Protein AF-A0AAV2K3E3-F1 (afdb_monomer_lite)

pLDDT: mean 72.37, std 8.11, range [37.16, 85.94]

InterPro domains:
  IPR001104 3-oxo-5-alpha-steroid 4-dehydrogenase, C-terminal [PF02544] (30-123)
  IPR039357 3-oxo-5-alpha-steroid 4-dehydrogenase/very-long-chain enoyl-CoA reductase [PTHR10556] (4-123)

Organism: Knipowitschia caucasica (NCBI:txid637954)

Foldseek 3Di:
DVLVVVVVLVVVLVCCVPPVLVVLDADDDDDDPVVVVVVVVVCVVVNCVLNCCSPPPDDDDPCNCVDPLNVVLVVLLVVLSVQLVVQSVQVSVVDDRPDPDDDQGDDDCCVVDVCSNVVSVCSNVVSSVVSVVVRVPD

Radius of gyration: 17.43 Å; chains: 1; bounding box: 48×34×44 Å

Structure (mmCIF, N/CA/C/O backbone):
data_AF-A0AAV2K3E3-F1
#
_entry.id   AF-A0AAV2K3E3-F1
#
loop_
_atom_site.group_PDB
_atom_site.id
_atom_site.type_symbol
_atom_site.label_atom_id
_atom_site.label_alt_id
_atom_site.label_comp_id
_atom_site.label_asym_id
_atom_site.label_entity_id
_atom_site.label_seq_id
_atom_site.pdbx_PDB_ins_code
_atom_site.Cartn_x
_atom_site.Cartn_y
_atom_site.Cartn_z
_atom_site.occupancy
_atom_site.B_iso_or_equiv
_atom_site.auth_seq_id
_atom_site.auth_comp_id
_atom_site.auth_asym_id
_atom_site.auth_atom_id
_atom_site.pdbx_PDB_model_num
ATOM 1 N N . MET A 1 1 ? 7.728 -4.178 -22.081 1.00 62.47 1 MET A N 1
ATOM 2 C CA . MET A 1 1 ? 6.640 -3.529 -21.291 1.00 62.47 1 MET A CA 1
ATOM 3 C C . MET A 1 1 ? 6.537 -3.974 -19.800 1.00 62.47 1 MET A C 1
ATOM 5 O O . MET A 1 1 ? 5.427 -4.234 -19.346 1.00 62.47 1 MET A O 1
ATOM 9 N N . PRO A 1 2 ? 7.604 -4.034 -18.969 1.00 68.12 2 PRO A N 1
ATOM 10 C CA . PRO A 1 2 ? 7.473 -4.423 -17.547 1.00 68.12 2 PRO A CA 1
ATOM 11 C C . PRO A 1 2 ? 6.945 -3.300 -16.636 1.00 68.12 2 PRO A C 1
ATOM 13 O O . PRO A 1 2 ? 6.165 -3.543 -15.718 1.00 68.12 2 PRO A O 1
ATOM 16 N N . ASN A 1 3 ? 7.327 -2.049 -16.917 1.00 69.06 3 ASN A N 1
ATOM 17 C CA . ASN A 1 3 ? 7.020 -0.891 -16.069 1.00 69.06 3 ASN A CA 1
ATOM 18 C C . ASN A 1 3 ? 5.513 -0.667 -15.904 1.00 69.06 3 ASN A C 1
ATOM 20 O O . ASN A 1 3 ? 5.050 -0.328 -14.820 1.00 69.06 3 ASN A O 1
ATOM 24 N N . GLN A 1 4 ? 4.740 -0.879 -16.973 1.00 74.06 4 GLN A N 1
ATOM 25 C CA . GLN A 1 4 ? 3.286 -0.703 -16.963 1.00 74.06 4 GLN A CA 1
ATOM 26 C C . GLN A 1 4 ? 2.592 -1.685 -16.014 1.00 74.06 4 GLN A C 1
ATOM 28 O O . GLN A 1 4 ? 1.634 -1.308 -15.344 1.00 74.06 4 GLN A O 1
ATOM 33 N N . LEU A 1 5 ? 3.094 -2.921 -15.919 1.00 77.38 5 LEU A N 1
ATOM 34 C CA . LEU A 1 5 ? 2.536 -3.940 -15.035 1.00 77.38 5 LEU A CA 1
ATOM 35 C C . LEU A 1 5 ? 2.789 -3.590 -13.563 1.00 77.38 5 LEU A C 1
ATOM 37 O O . LEU A 1 5 ? 1.865 -3.639 -12.756 1.00 77.38 5 LEU A O 1
ATOM 41 N N . ILE A 1 6 ? 4.001 -3.131 -13.239 1.00 74.62 6 ILE A N 1
ATOM 42 C CA . ILE A 1 6 ? 4.361 -2.682 -11.885 1.00 74.62 6 ILE A CA 1
ATOM 43 C C . ILE A 1 6 ? 3.536 -1.451 -11.481 1.00 74.62 6 ILE A C 1
ATOM 45 O O . ILE A 1 6 ? 2.999 -1.396 -10.374 1.00 74.62 6 ILE A O 1
ATOM 49 N N . ILE A 1 7 ? 3.375 -0.481 -12.389 1.00 74.94 7 ILE A N 1
ATOM 50 C CA . ILE A 1 7 ? 2.513 0.688 -12.160 1.00 74.94 7 ILE A CA 1
ATOM 51 C C . ILE A 1 7 ? 1.056 0.246 -11.955 1.00 74.94 7 ILE A C 1
ATOM 53 O O . ILE A 1 7 ? 0.384 0.761 -11.065 1.00 74.94 7 ILE A O 1
ATOM 57 N N . GLY A 1 8 ? 0.573 -0.734 -12.722 1.00 79.62 8 GLY A N 1
ATOM 58 C CA . GLY A 1 8 ? -0.764 -1.306 -12.556 1.00 79.62 8 GLY A CA 1
ATOM 59 C C . GLY A 1 8 ? -0.972 -1.950 -11.183 1.00 79.62 8 GLY A C 1
ATOM 60 O O . GLY A 1 8 ? -1.980 -1.679 -10.531 1.00 79.62 8 GLY A O 1
ATOM 61 N N . MET A 1 9 ? -0.005 -2.739 -10.705 1.00 76.62 9 MET A N 1
ATOM 62 C CA . MET A 1 9 ? -0.025 -3.329 -9.358 1.00 76.62 9 MET A CA 1
ATOM 63 C C . MET A 1 9 ? -0.041 -2.241 -8.276 1.00 76.62 9 MET A C 1
ATOM 65 O O . MET A 1 9 ? -0.886 -2.277 -7.380 1.00 76.62 9 MET A O 1
ATOM 69 N N . TYR A 1 10 ? 0.813 -1.219 -8.414 1.00 75.06 10 TYR A N 1
ATOM 70 C CA . TYR A 1 10 ? 0.861 -0.066 -7.511 1.00 75.06 10 TYR A CA 1
ATOM 71 C C . TYR A 1 10 ? -0.495 0.649 -7.442 1.00 75.06 10 TYR A C 1
ATOM 73 O O . TYR A 1 10 ? -1.055 0.847 -6.364 1.00 75.06 10 TYR A O 1
ATOM 81 N N . VAL A 1 11 ? -1.067 0.995 -8.596 1.00 78.69 11 VAL A N 1
ATOM 82 C CA . VAL A 1 11 ? -2.356 1.692 -8.676 1.00 78.69 11 VAL A CA 1
ATOM 83 C C . VAL A 1 11 ? -3.485 0.826 -8.114 1.00 78.69 11 VAL A C 1
ATOM 85 O O . VAL A 1 11 ? -4.305 1.334 -7.355 1.00 78.69 11 VAL A O 1
ATOM 88 N N . CYS A 1 12 ? -3.511 -0.476 -8.411 1.00 80.25 12 CYS A N 1
ATOM 89 C CA . CYS A 1 12 ? -4.514 -1.401 -7.880 1.00 80.25 12 CYS A CA 1
ATOM 90 C C . CYS A 1 12 ? -4.485 -1.462 -6.341 1.00 80.25 12 CYS A C 1
ATOM 92 O O . CYS A 1 12 ? -5.527 -1.301 -5.697 1.00 80.25 12 CYS A O 1
ATOM 94 N N . HIS A 1 13 ? -3.293 -1.594 -5.745 1.00 76.94 13 HIS A N 1
ATOM 95 C CA . HIS A 1 13 ? -3.123 -1.564 -4.289 1.00 76.94 13 HIS A CA 1
ATOM 96 C C . HIS A 1 13 ? -3.653 -0.253 -3.690 1.00 76.94 13 HIS A C 1
ATOM 98 O O . HIS A 1 13 ? -4.469 -0.262 -2.761 1.00 76.94 13 HIS A O 1
ATOM 104 N N . TYR A 1 14 ? -3.229 0.890 -4.241 1.00 73.69 14 TYR A N 1
ATOM 105 C CA . TYR A 1 14 ? -3.620 2.201 -3.723 1.00 73.69 14 TYR A CA 1
ATOM 106 C C . TYR A 1 14 ? -5.104 2.510 -3.941 1.00 73.69 14 TYR A C 1
ATOM 108 O O . TYR A 1 14 ? -5.706 3.144 -3.076 1.00 73.69 14 TYR A O 1
ATOM 116 N N . ILE A 1 15 ? -5.731 2.030 -5.020 1.00 75.88 15 ILE A N 1
ATOM 117 C CA . ILE A 1 15 ? -7.188 2.111 -5.214 1.00 75.88 15 ILE A CA 1
ATOM 118 C C . ILE A 1 15 ? -7.908 1.334 -4.111 1.00 75.88 15 ILE A C 1
ATOM 120 O O . ILE A 1 15 ? -8.824 1.868 -3.482 1.00 75.88 15 ILE A O 1
ATOM 124 N N . HIS A 1 16 ? -7.475 0.105 -3.820 1.00 72.69 16 HIS A N 1
ATOM 125 C CA . HIS A 1 16 ? -8.077 -0.684 -2.749 1.00 72.69 16 HIS A CA 1
ATOM 126 C C . HIS A 1 16 ? -7.948 0.022 -1.384 1.00 72.69 16 HIS A C 1
ATOM 128 O O . HIS A 1 16 ? -8.931 0.156 -0.654 1.00 72.69 16 HIS A O 1
ATOM 134 N N . ARG A 1 17 ? -6.776 0.573 -1.052 1.00 73.50 17 ARG A N 1
ATOM 135 C CA . ARG A 1 17 ? -6.570 1.303 0.214 1.00 73.50 17 ARG A CA 1
ATOM 136 C C . ARG A 1 17 ? -7.259 2.662 0.298 1.00 73.50 17 ARG A C 1
ATOM 138 O O . ARG A 1 17 ? -7.685 3.040 1.384 1.00 73.50 17 ARG A O 1
ATOM 145 N N . SER A 1 18 ? -7.342 3.402 -0.802 1.00 70.50 18 SER A N 1
ATOM 146 C CA . SER A 1 18 ? -7.799 4.802 -0.788 1.00 70.50 18 SER A CA 1
ATOM 147 C C . SER A 1 18 ? -9.286 4.939 -1.097 1.00 70.50 18 SER A C 1
ATOM 149 O O . SER A 1 18 ? -9.915 5.891 -0.649 1.00 70.50 18 SER A O 1
ATOM 151 N N . LEU A 1 19 ? -9.859 3.997 -1.852 1.00 71.50 19 LEU A N 1
ATOM 152 C CA . LEU A 1 19 ? -11.262 4.030 -2.271 1.00 71.50 19 LEU A CA 1
ATOM 153 C C . LEU A 1 19 ? -12.067 2.853 -1.735 1.00 71.50 19 LEU A C 1
ATOM 155 O O . LEU A 1 19 ? -13.229 3.025 -1.410 1.00 71.50 19 LEU A O 1
ATOM 159 N N . VAL A 1 20 ? -11.507 1.653 -1.609 1.00 71.62 20 VAL A N 1
ATOM 160 C CA . VAL A 1 20 ? -12.305 0.543 -1.067 1.00 71.62 20 VAL A CA 1
ATOM 161 C C . VAL A 1 20 ? -12.324 0.644 0.453 1.00 71.62 20 VAL A C 1
ATOM 163 O O . VAL A 1 20 ? -13.384 0.816 1.042 1.00 71.62 20 VAL A O 1
ATOM 166 N N . TYR A 1 21 ? -11.163 0.648 1.104 1.00 68.94 21 TYR A N 1
ATOM 167 C CA . TYR A 1 21 ? -11.067 0.618 2.565 1.00 68.94 21 TYR A CA 1
ATOM 168 C C . TYR A 1 21 ? -11.841 1.742 3.297 1.00 68.94 21 TYR A C 1
ATOM 170 O O . TYR A 1 21 ? -12.602 1.411 4.212 1.00 68.94 21 TYR A O 1
ATOM 178 N N . PRO A 1 22 ? -11.770 3.035 2.906 1.00 67.62 22 PRO A N 1
ATOM 179 C CA . PRO A 1 22 ? -12.442 4.108 3.646 1.00 67.62 22 PRO A CA 1
ATOM 180 C C . PRO A 1 22 ? -13.963 4.067 3.500 1.00 67.62 22 PRO A C 1
ATOM 182 O O . PRO A 1 22 ? -14.679 4.311 4.466 1.00 67.62 22 PRO A O 1
ATOM 185 N N . PHE A 1 23 ? -14.464 3.685 2.322 1.00 66.62 23 PHE A N 1
ATOM 186 C CA . PHE A 1 23 ? -15.898 3.503 2.073 1.00 66.62 23 PHE A CA 1
ATOM 187 C C . PHE A 1 23 ? -16.461 2.282 2.810 1.00 66.62 23 PHE A C 1
ATOM 189 O O . PHE A 1 23 ? -17.665 2.164 3.034 1.00 66.62 23 PHE A O 1
ATOM 196 N N . LEU A 1 24 ? -15.581 1.359 3.189 1.00 66.25 24 LEU A N 1
ATOM 197 C CA . LEU A 1 24 ? -15.915 0.104 3.834 1.00 66.25 24 LEU A CA 1
ATOM 198 C C . LEU A 1 24 ? -15.780 0.170 5.372 1.00 66.25 24 LEU A C 1
ATOM 200 O O . LEU A 1 24 ? -16.308 -0.717 6.059 1.00 66.25 24 LEU A O 1
ATOM 204 N N . ILE A 1 25 ? -15.132 1.201 5.930 1.00 66.69 25 ILE A N 1
ATOM 205 C CA . ILE A 1 25 ? -15.015 1.428 7.379 1.00 66.69 25 ILE A CA 1
ATOM 206 C C . ILE A 1 25 ? -16.401 1.638 8.005 1.00 66.69 25 ILE A C 1
ATOM 208 O O . ILE A 1 25 ? -17.170 2.516 7.621 1.00 66.69 25 ILE A O 1
ATOM 212 N N . ARG A 1 26 ? -16.710 0.831 9.027 1.00 57.78 26 ARG A N 1
ATOM 213 C CA . ARG A 1 26 ? -17.923 0.951 9.846 1.00 57.78 26 ARG A CA 1
ATOM 214 C C . ARG A 1 26 ? -17.546 1.459 11.234 1.00 57.78 26 ARG A C 1
ATOM 216 O O . ARG A 1 26 ? -17.039 0.706 12.063 1.00 57.78 26 ARG A O 1
ATOM 223 N N . GLY A 1 27 ? -17.813 2.742 11.468 1.00 56.44 27 GLY A N 1
ATOM 224 C CA . GLY A 1 27 ? -17.582 3.408 12.748 1.00 56.44 27 GLY A CA 1
ATOM 225 C C . GLY A 1 27 ? -16.120 3.795 12.994 1.00 56.44 27 GLY A C 1
ATOM 226 O O . GLY A 1 27 ? -15.194 2.998 12.838 1.00 56.44 27 GLY A O 1
ATOM 227 N N . GLY A 1 28 ? -15.924 5.031 13.443 1.00 56.72 28 GLY A N 1
ATOM 228 C CA . GLY A 1 28 ? -14.639 5.589 13.843 1.00 56.72 28 GLY A CA 1
ATOM 229 C C . GLY A 1 28 ? -14.864 6.797 14.745 1.00 56.72 28 GLY A C 1
ATOM 230 O O . GLY A 1 28 ? -15.857 7.508 14.597 1.00 56.72 28 GLY A O 1
ATOM 231 N N . LYS A 1 29 ? -13.964 7.014 15.707 1.00 60.66 29 LYS A N 1
ATOM 232 C CA . LYS A 1 29 ? -13.918 8.288 16.434 1.00 60.66 29 LYS A CA 1
ATOM 233 C C . LYS A 1 29 ? -13.553 9.392 15.429 1.00 60.66 29 LYS A C 1
ATOM 235 O O . LYS A 1 29 ? -12.803 9.093 14.498 1.00 60.66 29 LYS A O 1
ATOM 240 N N . PRO A 1 30 ? -14.053 10.629 15.591 1.00 64.50 30 PRO A N 1
ATOM 241 C CA . PRO A 1 30 ? -13.690 11.729 14.704 1.00 64.50 30 PRO A CA 1
ATOM 242 C C . PRO A 1 30 ? -12.165 11.859 14.648 1.00 64.50 30 PRO A C 1
ATOM 244 O O . PRO A 1 30 ? -11.504 12.030 15.673 1.00 64.50 30 PRO A O 1
ATOM 247 N N . THR A 1 31 ? -11.603 11.707 13.452 1.00 69.12 31 THR A N 1
ATOM 248 C CA . THR A 1 31 ? -10.165 11.836 13.223 1.00 69.12 31 THR A CA 1
ATOM 249 C C . THR A 1 31 ? -9.791 13.318 13.160 1.00 69.12 31 THR A C 1
ATOM 251 O O . THR A 1 31 ? -10.474 14.071 12.461 1.00 69.12 31 THR A O 1
ATOM 254 N N . PRO A 1 32 ? -8.714 13.760 13.832 1.00 82.94 32 PRO A N 1
ATOM 255 C CA . PRO A 1 32 ? -8.242 15.139 13.741 1.00 82.94 32 PRO A CA 1
ATOM 256 C C . PRO A 1 32 ? -7.943 15.547 12.292 1.00 82.94 32 PRO A C 1
ATOM 258 O O . PRO A 1 32 ? -7.236 14.836 11.575 1.00 82.94 32 PRO A O 1
ATOM 261 N N . PHE A 1 33 ? -8.433 16.717 11.873 1.00 80.62 33 PHE A N 1
ATOM 262 C CA . PHE A 1 33 ? -8.259 17.226 10.504 1.00 80.62 33 PHE A CA 1
ATOM 263 C C . PHE A 1 33 ? -6.782 17.357 10.096 1.00 80.62 33 PHE A C 1
ATOM 265 O O . PHE A 1 33 ? -6.418 17.052 8.964 1.00 80.62 33 PHE A O 1
ATOM 272 N N . VAL A 1 34 ? -5.912 17.742 11.035 1.00 84.44 34 VAL A N 1
ATOM 273 C CA . VAL A 1 34 ? -4.469 17.903 10.791 1.00 84.44 34 VAL A CA 1
ATOM 274 C C . VAL A 1 34 ? -3.815 16.582 10.379 1.00 84.44 34 VAL A C 1
ATOM 276 O O . VAL A 1 34 ? -3.044 16.551 9.424 1.00 84.44 34 VAL A O 1
ATOM 279 N N . SER A 1 35 ? -4.156 15.477 11.052 1.00 82.31 35 SER A N 1
ATOM 280 C CA . SER A 1 35 ? -3.631 14.150 10.711 1.00 82.31 35 SER A CA 1
ATOM 281 C C . SER A 1 35 ? -4.078 13.708 9.318 1.00 82.31 35 SER A C 1
ATOM 283 O O . SER A 1 35 ? -3.282 13.137 8.577 1.00 82.31 35 SER A O 1
ATOM 285 N N . PHE A 1 36 ? -5.322 14.015 8.939 1.00 80.62 36 PHE A N 1
ATOM 286 C CA . PHE A 1 36 ? -5.830 13.746 7.595 1.00 80.62 36 PHE A CA 1
ATOM 287 C C . PHE A 1 36 ? -5.094 14.568 6.528 1.00 80.62 36 PHE A C 1
ATOM 289 O O . PHE A 1 36 ? -4.629 14.005 5.539 1.00 80.62 36 PHE A O 1
ATOM 296 N N . ALA A 1 37 ? -4.933 15.878 6.740 1.00 82.56 37 ALA A N 1
ATOM 297 C CA . ALA A 1 37 ? -4.250 16.757 5.792 1.00 82.56 37 ALA A CA 1
ATOM 298 C C . ALA A 1 37 ? -2.780 16.351 5.586 1.00 82.56 37 ALA A C 1
ATOM 300 O O . ALA A 1 37 ? -2.306 16.295 4.452 1.00 82.56 37 ALA A O 1
ATOM 301 N N . LEU A 1 38 ? -2.073 16.004 6.667 1.00 84.00 38 LEU A N 1
ATOM 302 C CA . LEU A 1 38 ? -0.688 15.545 6.586 1.00 84.00 38 LEU A CA 1
ATOM 303 C C . LEU A 1 38 ? -0.573 14.211 5.835 1.00 84.00 38 LEU A C 1
ATOM 305 O O . LEU A 1 38 ? 0.289 14.074 4.968 1.00 84.00 38 LEU A O 1
ATOM 309 N N . ALA A 1 39 ? -1.465 13.256 6.121 1.00 80.50 39 ALA A N 1
ATOM 310 C CA . ALA A 1 39 ? -1.516 11.984 5.402 1.00 80.50 39 ALA A CA 1
ATOM 311 C C . ALA A 1 39 ? -1.796 12.194 3.906 1.00 80.50 39 ALA A C 1
ATOM 313 O O . ALA A 1 39 ? -1.140 11.582 3.068 1.00 80.50 39 ALA A O 1
ATOM 314 N N . PHE A 1 40 ? -2.705 13.108 3.562 1.00 80.88 40 PHE A N 1
ATOM 315 C CA . PHE A 1 40 ? -3.031 13.433 2.175 1.00 80.88 40 PHE A CA 1
ATOM 316 C C . PHE A 1 40 ? -1.824 13.993 1.409 1.00 80.88 40 PHE A C 1
ATOM 318 O O . PHE A 1 40 ? -1.491 13.497 0.332 1.00 80.88 40 PHE A O 1
ATOM 325 N N . VAL A 1 41 ? -1.117 14.972 1.986 1.00 85.94 41 VAL A N 1
ATOM 326 C CA . VAL A 1 41 ? 0.098 15.546 1.381 1.00 85.94 41 VAL A CA 1
ATOM 327 C C . VAL A 1 41 ? 1.195 14.489 1.243 1.00 85.94 41 VAL A C 1
ATOM 329 O O . VAL A 1 41 ? 1.811 14.378 0.182 1.00 85.94 41 VAL A O 1
ATOM 332 N N . PHE A 1 42 ? 1.408 13.672 2.279 1.00 83.00 42 PHE A N 1
ATOM 333 C CA . PHE A 1 42 ? 2.385 12.586 2.248 1.00 83.00 42 PHE A CA 1
ATOM 334 C C . PHE A 1 42 ? 2.074 11.569 1.143 1.00 83.00 42 PHE A C 1
ATOM 336 O O . PHE A 1 42 ? 2.975 11.195 0.392 1.00 83.00 42 PHE A O 1
ATOM 343 N N . CYS A 1 43 ? 0.813 11.150 0.999 1.00 82.88 43 CYS A N 1
ATOM 344 C CA . CYS A 1 43 ? 0.394 10.206 -0.035 1.00 82.88 43 CYS A CA 1
ATOM 345 C C . CYS A 1 43 ? 0.565 10.772 -1.449 1.00 82.88 43 CYS A C 1
ATOM 347 O O . CYS A 1 43 ? 1.056 10.054 -2.318 1.00 82.88 43 CYS A O 1
ATOM 349 N N . ILE A 1 44 ? 0.223 12.046 -1.679 1.00 82.38 44 ILE A N 1
ATOM 350 C CA . ILE A 1 44 ? 0.445 12.701 -2.980 1.00 82.38 44 ILE A CA 1
ATOM 351 C C . ILE A 1 44 ? 1.932 12.726 -3.313 1.00 82.38 44 ILE A C 1
ATOM 353 O O . ILE A 1 44 ? 2.323 12.335 -4.410 1.00 82.38 44 ILE A O 1
ATOM 357 N N . TYR A 1 45 ? 2.761 13.164 -2.367 1.00 83.44 45 TYR A N 1
ATOM 358 C CA . TYR A 1 45 ? 4.194 13.293 -2.591 1.00 83.44 45 TYR A CA 1
ATOM 359 C C . TYR A 1 45 ? 4.858 11.931 -2.847 1.00 83.44 45 TYR A C 1
ATOM 361 O O . TYR A 1 45 ? 5.583 11.778 -3.829 1.00 83.44 45 TYR A O 1
ATOM 369 N N . ASN A 1 46 ? 4.545 10.914 -2.035 1.00 80.38 46 ASN A N 1
ATOM 370 C CA . ASN A 1 46 ? 5.075 9.558 -2.218 1.00 80.38 46 ASN A CA 1
ATOM 371 C C . ASN A 1 46 ? 4.593 8.924 -3.526 1.00 80.38 46 ASN A C 1
ATOM 373 O O . ASN A 1 46 ? 5.403 8.371 -4.268 1.00 80.38 46 ASN A O 1
ATOM 377 N N . GLY A 1 47 ? 3.297 9.031 -3.834 1.00 78.44 47 GLY A N 1
ATOM 378 C CA . GLY A 1 47 ? 2.739 8.514 -5.082 1.00 78.44 47 GLY A CA 1
ATOM 379 C C . GLY A 1 47 ? 3.367 9.183 -6.303 1.00 78.44 47 GLY A C 1
ATOM 38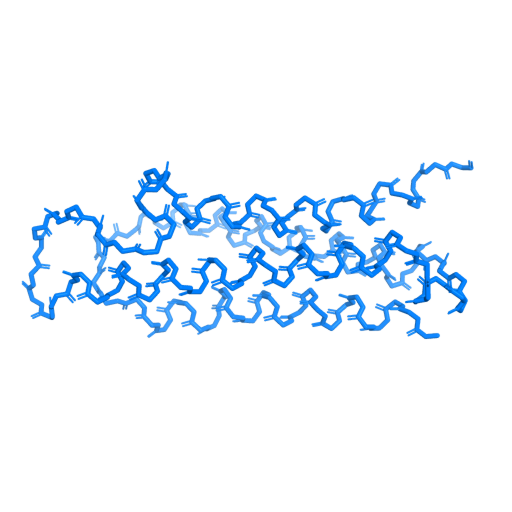0 O O . GLY A 1 47 ? 3.757 8.501 -7.249 1.00 78.44 47 GLY A O 1
ATOM 381 N N . TYR A 1 48 ? 3.545 10.506 -6.255 1.00 80.94 48 TYR A N 1
ATOM 382 C CA . TYR A 1 48 ? 4.207 11.257 -7.317 1.00 80.94 48 TYR A CA 1
ATOM 383 C C . TYR A 1 48 ? 5.659 10.813 -7.511 1.00 80.94 48 TYR A C 1
ATOM 385 O O . TYR A 1 48 ? 6.051 10.524 -8.641 1.00 80.94 48 TYR A O 1
ATOM 393 N N . MET A 1 49 ? 6.444 10.707 -6.434 1.00 79.56 49 MET A N 1
ATOM 394 C CA . MET A 1 49 ? 7.835 10.251 -6.515 1.00 79.56 49 MET A CA 1
ATOM 395 C C . MET A 1 49 ? 7.945 8.848 -7.119 1.00 79.56 49 MET A C 1
ATOM 397 O O . MET A 1 49 ? 8.743 8.641 -8.035 1.00 79.56 49 MET A O 1
ATOM 401 N N . GLN A 1 50 ? 7.118 7.908 -6.654 1.00 72.75 50 GLN A N 1
ATOM 402 C CA . GLN A 1 50 ? 7.152 6.521 -7.116 1.00 72.75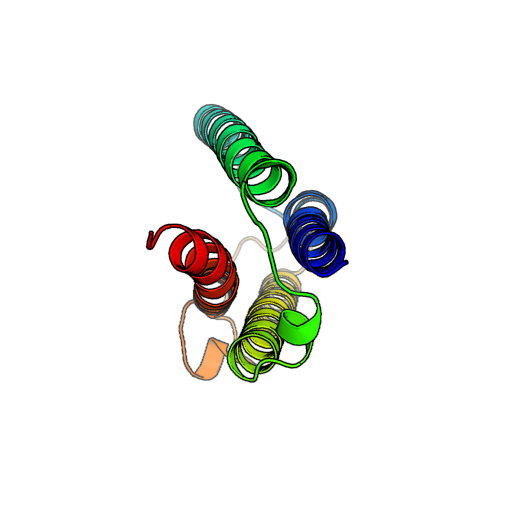 50 GLN A CA 1
ATOM 403 C C . GLN A 1 50 ? 6.738 6.398 -8.588 1.00 72.75 50 GLN A C 1
ATOM 405 O O . GLN A 1 50 ? 7.456 5.799 -9.387 1.00 72.75 50 GLN A O 1
ATOM 410 N N . ILE A 1 51 ? 5.630 7.030 -8.990 1.00 76.50 51 ILE A N 1
ATOM 411 C CA . ILE A 1 51 ? 5.155 6.993 -10.382 1.00 76.50 51 ILE A CA 1
ATOM 412 C C . ILE A 1 51 ? 6.145 7.697 -11.314 1.00 76.50 51 ILE A C 1
ATOM 414 O O . ILE A 1 51 ? 6.445 7.190 -12.397 1.00 76.50 51 ILE A O 1
ATOM 418 N N . ARG A 1 52 ? 6.687 8.852 -10.904 1.00 77.69 52 ARG A N 1
ATOM 419 C CA . ARG A 1 52 ? 7.674 9.594 -11.697 1.00 77.69 52 ARG A CA 1
ATOM 420 C C . ARG A 1 52 ? 8.931 8.761 -11.924 1.00 77.69 52 ARG A C 1
ATOM 422 O O . ARG A 1 52 ? 9.443 8.752 -13.041 1.00 77.69 52 ARG A O 1
ATOM 429 N N . HIS A 1 53 ? 9.402 8.051 -10.904 1.00 72.94 53 HIS A N 1
ATOM 430 C CA . HIS A 1 53 ? 10.574 7.195 -11.023 1.00 72.94 53 HIS A CA 1
ATOM 431 C C . HIS A 1 53 ? 10.328 5.987 -11.930 1.00 72.94 53 HIS A C 1
ATOM 433 O O . HIS A 1 53 ? 11.076 5.784 -12.885 1.00 72.94 53 HIS A O 1
ATOM 439 N N . LEU A 1 54 ? 9.237 5.246 -11.709 1.00 71.12 54 LEU A N 1
ATOM 440 C CA . LEU A 1 54 ? 8.896 4.074 -12.526 1.00 71.12 54 LEU A CA 1
ATOM 441 C C . LEU A 1 54 ? 8.615 4.415 -13.999 1.00 71.12 54 LEU A C 1
ATOM 443 O O . LEU A 1 54 ? 8.831 3.578 -14.875 1.00 71.12 54 LEU A O 1
ATOM 447 N N . SER A 1 55 ? 8.113 5.622 -14.273 1.00 70.50 55 SER A N 1
ATOM 448 C CA . SER A 1 55 ? 7.763 6.061 -15.626 1.00 70.50 55 SER A CA 1
ATOM 449 C C . SER A 1 55 ? 8.953 6.634 -16.403 1.00 70.50 55 SER A C 1
ATOM 451 O O . SER A 1 55 ? 9.101 6.343 -17.585 1.00 70.50 55 SER A O 1
ATOM 453 N N . HIS A 1 56 ? 9.809 7.438 -15.758 1.00 65.12 56 HIS A N 1
ATOM 454 C CA . HIS A 1 56 ? 10.864 8.185 -16.459 1.00 65.12 56 HIS A CA 1
ATOM 455 C C . HIS A 1 56 ? 12.293 7.689 -16.236 1.00 65.12 56 HIS A C 1
ATOM 457 O O . HIS A 1 56 ? 13.147 7.998 -17.062 1.00 65.12 56 HIS A O 1
ATOM 463 N N . TYR A 1 57 ? 12.569 6.990 -15.135 1.00 64.94 57 TYR A N 1
ATOM 464 C CA . TYR A 1 57 ? 13.937 6.618 -14.758 1.00 64.94 57 TYR A CA 1
ATOM 465 C C . TYR A 1 57 ? 14.164 5.112 -14.777 1.00 64.94 57 TYR A C 1
ATOM 467 O O . TYR A 1 57 ? 15.267 4.671 -15.082 1.00 64.94 57 TYR A O 1
ATOM 475 N N . ALA A 1 58 ? 13.129 4.326 -14.485 1.00 64.69 58 ALA A N 1
ATOM 476 C CA . ALA A 1 58 ? 13.266 2.886 -14.457 1.00 64.69 58 ALA A CA 1
ATOM 477 C C . ALA A 1 58 ? 13.316 2.308 -15.880 1.00 64.69 58 ALA A C 1
ATOM 479 O O . ALA A 1 58 ? 12.350 2.409 -16.639 1.00 64.69 58 ALA A O 1
ATOM 480 N N . VAL A 1 59 ? 14.428 1.675 -16.242 1.00 67.94 59 VAL A N 1
ATOM 481 C CA . VAL A 1 59 ? 14.572 0.929 -17.495 1.00 67.94 59 VAL A CA 1
ATOM 482 C C . VAL A 1 59 ? 14.698 -0.540 -17.118 1.00 67.94 59 VAL A C 1
ATOM 484 O O . VAL A 1 59 ? 15.745 -0.996 -16.659 1.00 67.94 59 VAL A O 1
ATOM 487 N N . TYR A 1 60 ? 13.601 -1.280 -17.272 1.00 68.88 60 TYR A N 1
ATOM 488 C CA . TYR A 1 60 ? 13.586 -2.718 -17.032 1.00 68.88 60 TYR A CA 1
ATOM 489 C C . TYR A 1 60 ? 13.750 -3.473 -18.361 1.00 68.88 60 TYR A C 1
ATOM 491 O O . TYR A 1 60 ? 12.992 -3.200 -19.299 1.00 68.88 60 TYR A O 1
ATOM 499 N N . PRO A 1 61 ? 14.696 -4.429 -18.453 1.00 72.69 61 PRO A N 1
ATOM 500 C CA . PRO A 1 61 ? 14.805 -5.315 -19.608 1.00 72.69 61 PRO A CA 1
ATOM 501 C C . PRO A 1 61 ? 13.519 -6.128 -19.797 1.00 72.69 61 PRO A C 1
ATOM 503 O O . PRO A 1 61 ? 12.798 -6.398 -18.835 1.00 72.69 61 PRO A O 1
ATOM 506 N N . GLU A 1 62 ? 13.219 -6.553 -21.023 1.00 68.75 62 GLU A N 1
ATOM 507 C CA . GLU A 1 62 ? 11.994 -7.322 -21.296 1.00 68.75 62 GLU A CA 1
ATOM 508 C C . GLU A 1 62 ? 11.970 -8.674 -20.567 1.00 68.75 62 GLU A C 1
ATOM 510 O O . GLU A 1 62 ? 10.919 -9.092 -20.079 1.00 68.75 62 GLU A O 1
ATOM 515 N N . ASP A 1 63 ? 13.146 -9.269 -20.355 1.00 73.19 63 ASP A N 1
ATOM 516 C CA . ASP A 1 63 ? 13.327 -10.523 -19.614 1.00 73.19 63 ASP A CA 1
ATOM 517 C C . ASP A 1 63 ? 13.101 -10.372 -18.100 1.00 73.19 63 ASP A C 1
ATOM 519 O O . ASP A 1 63 ? 12.970 -11.367 -17.379 1.00 73.19 63 ASP A O 1
ATOM 523 N N . TRP A 1 64 ? 13.003 -9.136 -17.592 1.00 74.06 64 TRP A N 1
ATOM 524 C CA . TRP A 1 64 ? 12.815 -8.862 -16.165 1.00 74.06 64 TRP A CA 1
ATOM 525 C C . TRP A 1 64 ? 11.540 -9.500 -15.606 1.00 74.06 64 TRP A C 1
ATOM 527 O O . TRP A 1 64 ? 11.527 -9.942 -14.460 1.00 74.06 64 TRP A O 1
ATOM 537 N N . LEU A 1 65 ? 10.494 -9.628 -16.429 1.00 67.31 65 LEU A N 1
ATOM 538 C CA . LEU A 1 65 ? 9.237 -10.287 -16.051 1.00 67.31 65 LEU A CA 1
ATOM 539 C C . LEU A 1 65 ? 9.417 -11.777 -15.725 1.00 67.31 65 LEU A C 1
ATOM 541 O O . LEU A 1 65 ? 8.662 -12.329 -14.927 1.00 67.31 65 LEU A O 1
ATOM 545 N N . THR A 1 66 ? 10.417 -12.423 -16.324 1.00 73.44 66 THR A N 1
ATOM 546 C CA . THR A 1 66 ? 10.749 -13.835 -16.074 1.00 73.44 66 THR A CA 1
ATOM 547 C C . THR A 1 66 ? 11.812 -14.016 -14.995 1.00 73.44 66 THR A C 1
ATOM 549 O O . THR A 1 66 ? 12.094 -15.143 -14.586 1.00 73.44 66 THR A O 1
ATOM 552 N N . HIS A 1 67 ? 12.388 -12.919 -14.496 1.00 79.56 67 HIS A N 1
ATOM 553 C CA . HIS A 1 67 ? 13.435 -12.984 -13.492 1.00 79.56 67 HIS A CA 1
ATOM 554 C C . HIS A 1 67 ? 12.863 -13.527 -12.169 1.00 79.56 67 HIS A C 1
ATOM 556 O O . HIS A 1 67 ? 11.839 -13.028 -11.689 1.00 79.56 67 HIS A O 1
ATOM 562 N N . PRO A 1 68 ? 13.520 -14.499 -11.512 1.00 77.94 68 PRO A N 1
ATOM 563 C CA . PRO A 1 68 ? 13.006 -15.107 -10.283 1.00 77.94 68 PRO A CA 1
ATOM 564 C C . PRO A 1 68 ? 12.756 -14.077 -9.173 1.00 77.94 68 PRO A C 1
ATOM 566 O O . PRO A 1 68 ? 11.775 -14.194 -8.445 1.00 77.94 68 PRO A O 1
ATOM 569 N N . CYS A 1 69 ? 13.571 -13.019 -9.084 1.00 76.81 69 CYS A N 1
ATOM 570 C CA . CYS A 1 69 ? 13.337 -11.912 -8.147 1.00 76.81 69 CYS A CA 1
ATOM 571 C C . CYS A 1 69 ? 12.013 -11.173 -8.403 1.00 76.81 69 CYS A C 1
ATOM 573 O O . CYS A 1 69 ? 11.332 -10.796 -7.452 1.00 76.81 69 CYS A O 1
ATOM 575 N N . PHE A 1 70 ? 11.632 -10.982 -9.670 1.00 75.56 70 PHE A N 1
ATOM 576 C CA . PHE A 1 70 ? 10.374 -10.332 -10.029 1.00 75.56 70 PHE A CA 1
ATOM 577 C C . PHE A 1 70 ? 9.174 -11.205 -9.652 1.00 75.56 70 PHE A C 1
ATOM 579 O O . PHE A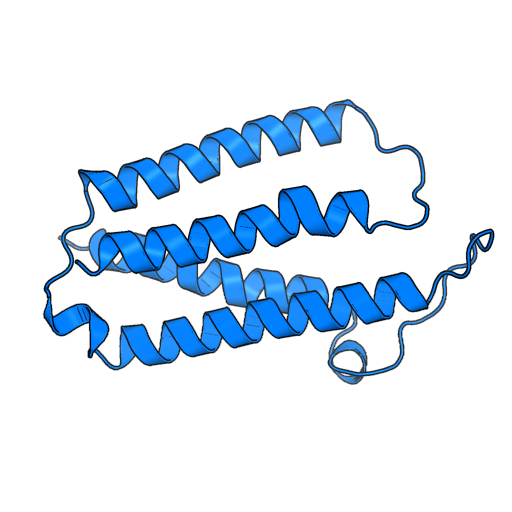 1 70 ? 8.214 -10.710 -9.060 1.00 75.56 70 PHE A O 1
ATOM 586 N N . ILE A 1 71 ? 9.260 -12.509 -9.929 1.00 79.81 71 ILE A N 1
ATOM 587 C CA . ILE A 1 71 ? 8.213 -13.488 -9.613 1.00 79.81 71 ILE A CA 1
ATOM 588 C C . ILE A 1 71 ? 8.041 -13.616 -8.096 1.00 79.81 71 ILE A C 1
ATOM 590 O O . ILE A 1 71 ? 6.933 -13.459 -7.588 1.00 79.81 71 ILE A O 1
ATOM 594 N N . LEU A 1 72 ? 9.133 -13.844 -7.361 1.00 80.56 72 LEU A N 1
ATOM 595 C CA . LEU A 1 72 ? 9.104 -13.966 -5.901 1.00 80.56 72 LEU A CA 1
ATOM 596 C C . LEU A 1 72 ? 8.591 -12.689 -5.239 1.00 80.56 72 LEU A C 1
ATOM 598 O O . LEU A 1 72 ? 7.775 -12.758 -4.325 1.00 80.56 72 LEU A O 1
ATOM 602 N N . GLY A 1 73 ? 9.024 -11.528 -5.722 1.00 78.19 73 GLY A N 1
ATOM 603 C CA . GLY A 1 73 ? 8.554 -10.259 -5.198 1.00 78.19 73 GLY A CA 1
ATOM 604 C C . GLY A 1 73 ? 7.079 -9.981 -5.516 1.00 78.19 73 GLY A C 1
ATOM 605 O O . GLY A 1 73 ? 6.348 -9.533 -4.639 1.00 78.19 73 GLY A O 1
ATOM 606 N N . SER A 1 74 ? 6.601 -10.345 -6.711 1.00 77.69 74 SER A N 1
ATOM 607 C CA . SER A 1 74 ? 5.176 -10.245 -7.068 1.00 77.69 74 SER A CA 1
ATOM 608 C C . SER A 1 74 ? 4.302 -11.163 -6.207 1.00 77.69 74 SER A C 1
ATOM 610 O O . SER A 1 74 ? 3.222 -10.765 -5.773 1.00 77.69 74 SER A O 1
ATOM 612 N N . LEU A 1 75 ? 4.772 -12.382 -5.920 1.00 82.62 75 LEU A N 1
ATOM 613 C CA . LEU A 1 75 ? 4.098 -13.316 -5.012 1.00 82.62 75 LEU A CA 1
ATOM 614 C C . LEU A 1 75 ? 4.075 -12.789 -3.574 1.00 82.62 75 LEU A C 1
ATOM 616 O O . LEU A 1 75 ? 3.052 -12.891 -2.901 1.00 82.62 75 LEU A O 1
ATOM 620 N N . LEU A 1 76 ? 5.181 -12.198 -3.116 1.00 81.31 76 LEU A N 1
ATOM 621 C CA . LEU A 1 76 ? 5.280 -11.595 -1.790 1.00 81.31 76 LEU A CA 1
ATOM 622 C C . LEU A 1 76 ? 4.337 -10.390 -1.649 1.00 81.31 76 LEU A C 1
ATOM 624 O O . LEU A 1 76 ? 3.645 -10.270 -0.640 1.00 81.31 76 LEU A O 1
ATOM 628 N N . TRP A 1 77 ? 4.256 -9.551 -2.682 1.00 80.00 77 TRP A N 1
ATOM 629 C CA . TRP A 1 77 ? 3.306 -8.443 -2.766 1.00 80.00 77 TRP A CA 1
ATOM 630 C C . TRP A 1 77 ? 1.854 -8.935 -2.721 1.00 80.00 77 TRP A C 1
ATOM 632 O O . TRP A 1 77 ? 1.077 -8.470 -1.888 1.00 80.00 77 TRP A O 1
ATOM 642 N N . LEU A 1 78 ? 1.501 -9.946 -3.526 1.00 81.00 78 LEU A N 1
ATOM 643 C CA . LEU A 1 78 ? 0.168 -10.563 -3.490 1.00 81.00 78 LEU A CA 1
ATOM 644 C C . LEU A 1 78 ? -0.159 -11.117 -2.100 1.00 81.00 78 LEU A C 1
ATOM 646 O O . LEU A 1 78 ? -1.273 -10.935 -1.611 1.00 81.00 78 LEU A O 1
ATOM 650 N N . TRP A 1 79 ? 0.806 -11.769 -1.451 1.00 82.38 79 TRP A N 1
ATOM 651 C CA . TRP A 1 79 ? 0.637 -12.289 -0.100 1.00 82.38 79 TRP A CA 1
ATOM 652 C C . TRP A 1 79 ? 0.383 -11.168 0.914 1.00 82.38 79 TRP A C 1
ATOM 654 O O . TRP A 1 79 ? -0.586 -11.241 1.668 1.00 82.38 79 TRP A O 1
ATOM 664 N N . GLY A 1 80 ? 1.196 -10.107 0.904 1.00 77.31 80 GLY A N 1
ATOM 665 C CA . GLY A 1 80 ? 1.013 -8.936 1.770 1.00 77.31 80 GLY A CA 1
ATOM 666 C C . GLY A 1 80 ? -0.350 -8.268 1.569 1.00 77.31 80 GLY A C 1
ATOM 667 O O . GLY A 1 80 ? -1.064 -8.001 2.539 1.00 77.31 80 GLY A O 1
ATOM 668 N N . TRP A 1 81 ? -0.763 -8.090 0.312 1.00 77.81 81 TRP A N 1
ATOM 669 C CA . TRP A 1 81 ? -2.067 -7.532 -0.039 1.00 77.81 81 TRP A CA 1
ATOM 670 C C . TRP A 1 81 ? -3.237 -8.409 0.435 1.00 77.81 81 TRP A C 1
ATOM 672 O O . TRP A 1 81 ? -4.177 -7.897 1.047 1.00 77.81 81 TRP A O 1
ATOM 682 N N . LEU A 1 82 ? -3.168 -9.730 0.242 1.00 80.88 82 LEU A N 1
ATOM 683 C CA . LEU A 1 82 ? -4.195 -10.667 0.715 1.00 80.88 82 LEU A CA 1
ATOM 684 C C . LEU A 1 82 ? -4.298 -10.687 2.241 1.00 80.88 82 LEU A C 1
ATOM 686 O O . LEU A 1 82 ? -5.400 -10.645 2.789 1.00 80.88 82 LEU A O 1
ATOM 690 N N . VAL A 1 83 ? -3.161 -10.703 2.937 1.00 80.31 83 VAL A N 1
ATOM 691 C CA . VAL A 1 83 ? -3.106 -10.628 4.401 1.00 80.31 83 VAL A CA 1
ATOM 692 C C . VAL A 1 83 ? -3.765 -9.347 4.905 1.00 80.31 83 VAL A C 1
ATOM 694 O O . VAL A 1 83 ? -4.560 -9.412 5.848 1.00 80.31 83 VAL A O 1
ATOM 697 N N . ASN A 1 84 ? -3.486 -8.205 4.269 1.00 80.50 84 ASN A N 1
ATOM 698 C CA . ASN A 1 84 ? -4.129 -6.931 4.597 1.00 80.50 84 ASN A CA 1
ATOM 699 C C . ASN A 1 84 ? -5.639 -7.010 4.425 1.00 80.50 84 ASN A C 1
ATOM 701 O O . ASN A 1 84 ? -6.385 -6.705 5.355 1.00 80.50 84 ASN A O 1
ATOM 705 N N . MET A 1 85 ? -6.098 -7.496 3.271 1.00 76.62 85 MET A N 1
ATOM 706 C CA . MET A 1 85 ? -7.523 -7.632 2.978 1.00 76.62 85 MET A CA 1
ATOM 707 C C . MET A 1 85 ? -8.244 -8.551 3.963 1.00 76.62 85 MET A C 1
ATOM 709 O O . MET A 1 85 ? -9.308 -8.194 4.474 1.00 76.62 85 MET A O 1
ATOM 713 N N . CYS A 1 86 ? -7.677 -9.724 4.253 1.00 79.75 86 CYS A N 1
ATOM 714 C CA . CYS A 1 86 ? -8.240 -10.661 5.221 1.00 79.75 86 CYS A CA 1
ATOM 715 C C . CYS A 1 86 ? -8.282 -10.045 6.622 1.00 79.75 86 CYS A C 1
ATOM 717 O O . CYS A 1 86 ? -9.295 -10.156 7.315 1.00 79.75 86 CYS A O 1
ATOM 719 N N . SER A 1 87 ? -7.216 -9.352 7.022 1.00 77.12 87 SER A N 1
ATOM 720 C CA . SER A 1 87 ? -7.133 -8.707 8.332 1.00 77.12 87 SER A CA 1
ATOM 721 C C . SER A 1 87 ? -8.159 -7.582 8.478 1.00 77.12 87 SER A C 1
ATOM 723 O O . SER A 1 87 ? -8.861 -7.506 9.488 1.00 77.12 87 SER A O 1
ATOM 725 N N . ASP A 1 88 ? -8.316 -6.756 7.444 1.00 76.00 88 ASP A N 1
ATOM 726 C CA . ASP A 1 88 ? -9.320 -5.695 7.393 1.00 76.00 88 ASP A CA 1
ATOM 727 C C . ASP A 1 88 ? -10.741 -6.247 7.397 1.00 76.00 88 ASP A C 1
ATOM 729 O O . ASP A 1 88 ? -11.619 -5.703 8.069 1.00 76.00 88 ASP A O 1
ATOM 733 N N . HIS A 1 89 ? -10.985 -7.353 6.695 1.00 77.75 89 HIS A N 1
ATOM 734 C CA . HIS A 1 89 ? -12.282 -8.020 6.713 1.00 77.75 89 HIS A CA 1
ATOM 735 C C . HIS A 1 89 ? -12.641 -8.523 8.119 1.00 77.75 89 HIS A C 1
ATOM 737 O O . HIS A 1 89 ? -13.759 -8.295 8.589 1.00 77.75 89 HIS A O 1
ATOM 743 N N . ILE A 1 90 ? -11.684 -9.137 8.824 1.00 77.88 90 ILE A N 1
ATOM 744 C CA . ILE A 1 90 ? -11.859 -9.603 10.206 1.00 77.88 90 ILE A CA 1
ATOM 745 C C . ILE A 1 90 ? -12.139 -8.415 11.135 1.00 77.88 90 ILE A C 1
ATOM 747 O O . ILE A 1 90 ? -13.164 -8.411 11.821 1.00 77.88 90 ILE A O 1
ATOM 751 N N . LEU A 1 91 ? -11.296 -7.373 11.102 1.00 73.31 91 LEU A N 1
ATOM 752 C CA . LEU A 1 91 ? -11.444 -6.148 11.906 1.00 73.31 91 LEU A CA 1
ATOM 753 C C . LEU A 1 91 ? -12.802 -5.466 11.708 1.00 73.31 91 LEU A C 1
ATOM 755 O O . LEU A 1 91 ? -13.398 -4.966 12.664 1.00 73.31 91 LEU A O 1
ATOM 759 N N . ARG A 1 92 ? -13.317 -5.466 10.478 1.00 70.81 92 ARG A N 1
ATOM 760 C CA . ARG A 1 92 ? -14.620 -4.877 10.152 1.00 70.81 92 ARG A CA 1
ATOM 761 C C . ARG A 1 92 ? -15.787 -5.724 10.639 1.00 70.81 92 ARG A C 1
ATOM 763 O O . ARG A 1 92 ? -16.765 -5.163 11.125 1.00 70.81 92 ARG A O 1
ATOM 770 N N . ASN A 1 93 ? -15.683 -7.048 10.559 1.00 72.56 93 ASN A N 1
ATOM 771 C CA . ASN A 1 93 ? -16.724 -7.953 11.047 1.00 72.56 93 ASN A CA 1
ATOM 772 C C . ASN A 1 93 ? -16.767 -8.055 12.581 1.00 72.56 93 ASN A C 1
ATOM 774 O O . ASN A 1 93 ? -17.787 -8.463 13.134 1.00 72.56 93 ASN A O 1
ATOM 778 N N . LEU A 1 94 ? -15.706 -7.636 13.280 1.00 70.06 94 LEU A N 1
ATOM 779 C CA . LEU A 1 94 ? -15.688 -7.543 14.745 1.00 70.06 94 LEU A CA 1
ATOM 780 C C . LEU A 1 94 ? -16.611 -6.450 15.303 1.00 70.06 94 LEU A C 1
ATOM 782 O O . LEU A 1 94 ? -17.072 -6.578 16.439 1.00 70.06 94 LEU A O 1
ATOM 786 N N . ARG A 1 95 ? -16.905 -5.394 14.531 1.00 64.50 95 ARG A N 1
ATOM 787 C CA . ARG A 1 95 ? -17.822 -4.317 14.935 1.00 64.50 95 ARG A CA 1
ATOM 788 C C . ARG A 1 95 ? -19.193 -4.515 14.297 1.00 64.50 95 ARG A C 1
ATOM 790 O O . ARG A 1 95 ? -19.381 -4.263 13.107 1.00 64.50 95 ARG A O 1
ATOM 797 N N . LYS A 1 96 ? -20.185 -4.910 15.098 1.00 61.91 96 LYS A N 1
ATOM 798 C CA . LYS A 1 96 ? -21.591 -4.807 14.682 1.00 61.91 96 LYS A CA 1
ATOM 799 C C . LYS A 1 96 ? -21.994 -3.322 14.627 1.00 61.91 96 LYS A C 1
ATOM 801 O O . LYS A 1 96 ? -21.476 -2.533 15.421 1.00 61.91 96 LYS A O 1
ATOM 806 N N . PRO A 1 97 ? -22.888 -2.910 13.707 1.00 58.94 97 PRO A N 1
ATOM 807 C CA . PRO A 1 97 ? -23.340 -1.523 13.64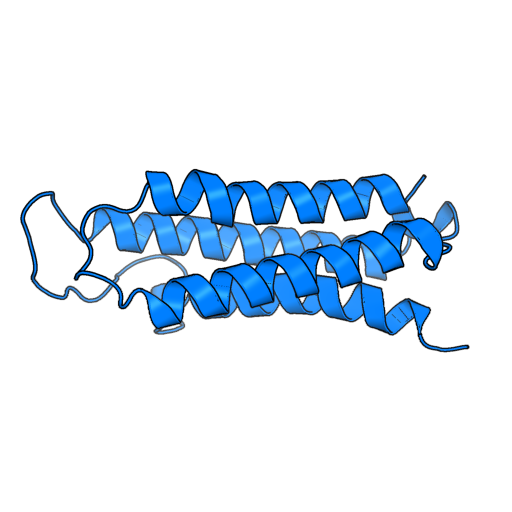5 1.00 58.94 97 PRO A CA 1
ATOM 808 C C . PRO A 1 97 ? -23.935 -1.100 14.998 1.00 58.94 97 PRO A C 1
ATOM 810 O O . PRO A 1 97 ? -24.895 -1.706 15.459 1.00 58.94 97 PRO A O 1
ATOM 813 N N . GLY A 1 98 ? -23.332 -0.092 15.639 1.00 59.25 98 GLY A N 1
ATOM 814 C CA . GLY A 1 98 ? -23.757 0.446 16.940 1.00 59.25 98 GLY A CA 1
ATOM 815 C C . GLY A 1 98 ? -22.917 0.026 18.158 1.00 59.25 98 GLY A C 1
ATOM 816 O O . GLY A 1 98 ? -23.059 0.638 19.212 1.00 59.25 98 GLY A O 1
ATOM 817 N N . GLU A 1 99 ? -22.008 -0.950 18.044 1.00 62.84 99 GLU A N 1
ATOM 818 C CA . GLU A 1 99 ? -21.113 -1.330 19.151 1.00 62.84 99 GLU A CA 1
ATOM 819 C C . GLU A 1 99 ? -19.806 -0.513 19.140 1.00 62.84 99 GLU A C 1
ATOM 821 O O . GLU A 1 99 ? -19.087 -0.468 18.142 1.00 62.84 99 GLU A O 1
ATOM 826 N N . THR A 1 100 ? -19.459 0.098 20.278 1.00 60.47 100 THR A N 1
ATOM 827 C CA . THR A 1 100 ? -18.214 0.873 20.475 1.00 60.47 100 THR A CA 1
ATOM 828 C C . THR A 1 100 ? -17.142 0.128 21.281 1.00 60.47 100 THR A C 1
ATOM 830 O O . THR A 1 100 ? -16.034 0.640 21.451 1.00 60.47 100 THR A O 1
ATOM 833 N N . GLY A 1 101 ? -17.449 -1.078 21.773 1.00 60.59 101 GLY A N 1
ATOM 834 C CA . GLY A 1 101 ? -16.544 -1.890 22.591 1.00 60.59 101 GLY A CA 1
ATOM 835 C C . GLY A 1 101 ? -15.368 -2.468 21.797 1.00 60.59 101 GLY A C 1
ATOM 836 O O . GLY A 1 101 ? -15.535 -2.945 20.674 1.00 60.59 101 GLY A O 1
ATOM 837 N N . TYR A 1 102 ? -14.171 -2.447 22.387 1.00 64.62 102 TYR A N 1
ATOM 838 C CA . TYR A 1 102 ? -12.985 -3.084 21.811 1.00 64.62 102 TYR A CA 1
ATOM 839 C C . TYR A 1 102 ? -13.080 -4.606 21.989 1.00 64.62 102 TYR A C 1
ATOM 841 O O . TYR A 1 102 ? -13.245 -5.090 23.107 1.00 64.62 102 TYR A O 1
ATOM 849 N N . LYS A 1 103 ? -12.991 -5.363 20.891 1.00 67.12 103 LYS A N 1
ATOM 850 C CA . LYS A 1 103 ? -12.999 -6.833 20.888 1.00 67.12 103 LYS A CA 1
ATOM 851 C C . LYS A 1 103 ? -11.668 -7.327 20.336 1.00 67.12 103 LYS A C 1
ATOM 853 O O . LYS A 1 103 ? -11.169 -6.770 19.361 1.00 67.12 103 LYS A O 1
ATOM 858 N N . ILE A 1 104 ? -11.103 -8.357 20.962 1.00 69.56 104 ILE A N 1
ATOM 859 C CA . ILE A 1 104 ? -9.858 -8.969 20.490 1.00 69.56 104 ILE A CA 1
ATOM 860 C C . ILE A 1 104 ? -10.152 -9.685 19.163 1.00 69.56 104 ILE A C 1
ATOM 862 O O . ILE A 1 104 ? -11.042 -10.544 19.141 1.00 69.56 104 ILE A O 1
ATOM 866 N N . PRO A 1 105 ? -9.448 -9.352 18.065 1.00 69.19 105 PRO A N 1
ATOM 867 C CA . PRO A 1 105 ? -9.602 -10.061 16.806 1.00 69.19 105 PRO A CA 1
ATOM 868 C C . PRO A 1 105 ? -9.149 -11.515 16.951 1.00 69.19 105 PRO A C 1
ATOM 870 O O . PRO A 1 105 ? -8.073 -11.791 17.471 1.00 69.19 105 PRO A O 1
ATOM 873 N N . ARG A 1 106 ? -9.984 -12.452 16.499 1.00 67.19 106 ARG A N 1
ATOM 874 C CA . ARG A 1 106 ? -9.688 -13.891 16.444 1.00 67.19 106 ARG A CA 1
ATOM 875 C C . ARG A 1 106 ? -9.842 -14.353 14.993 1.00 67.19 106 ARG A C 1
ATOM 877 O O . ARG A 1 106 ? -10.840 -14.004 14.362 1.00 67.19 106 ARG A O 1
ATOM 884 N N . GLY A 1 107 ? -8.878 -15.128 14.496 1.00 68.19 107 GLY A N 1
ATOM 885 C CA . GLY A 1 107 ? -8.877 -15.716 13.153 1.00 68.19 107 GLY A CA 1
ATOM 886 C C . GLY A 1 107 ? -7.771 -15.191 12.226 1.00 68.19 107 GLY A C 1
ATOM 887 O O . GLY A 1 107 ? -7.349 -14.036 12.310 1.00 68.19 107 GLY A O 1
ATOM 888 N N . GLY A 1 108 ? -7.312 -16.053 11.314 1.00 73.38 108 GLY A N 1
ATOM 889 C CA . GLY A 1 108 ? -6.277 -15.733 10.326 1.00 73.38 108 GLY A CA 1
ATOM 890 C C . GLY A 1 108 ? -4.924 -15.397 10.962 1.00 73.38 108 GLY A C 1
ATOM 891 O O . GLY A 1 108 ? -4.522 -15.993 11.958 1.00 73.38 108 GLY A O 1
ATOM 892 N N . MET A 1 109 ? -4.217 -14.403 10.414 1.00 70.31 109 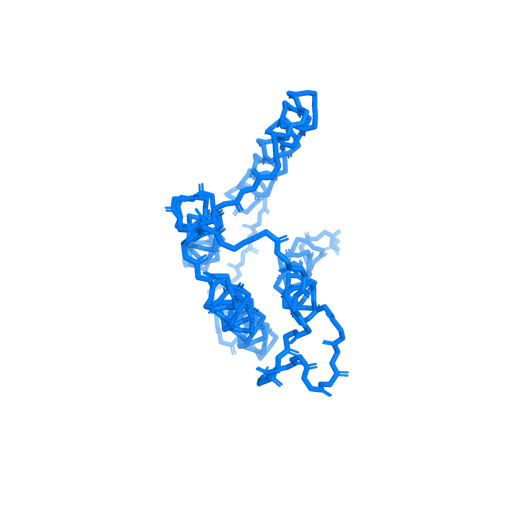MET A N 1
ATOM 893 C CA . MET A 1 109 ? -2.902 -13.991 10.930 1.00 70.31 109 MET A CA 1
ATOM 894 C C . MET A 1 109 ? -2.940 -13.278 12.289 1.00 70.31 109 MET A C 1
ATOM 896 O O . MET A 1 109 ? -1.888 -13.129 12.912 1.00 70.31 109 MET A O 1
ATOM 900 N N . PHE A 1 110 ? -4.121 -12.900 12.794 1.00 71.62 110 PHE A N 1
ATOM 901 C CA . PHE A 1 110 ? -4.261 -12.357 14.152 1.00 71.62 110 PHE A CA 1
ATOM 902 C C . PHE A 1 110 ? -3.976 -13.386 15.253 1.00 71.62 110 PHE A C 1
ATOM 904 O O . PHE A 1 110 ? -3.772 -13.002 16.400 1.00 71.62 110 PHE A O 1
ATOM 911 N N . GLU A 1 111 ? -3.930 -14.679 14.920 1.00 73.56 111 GLU A N 1
ATOM 912 C CA . GLU A 1 111 ? -3.509 -15.729 15.858 1.00 73.56 111 GLU A CA 1
ATOM 913 C C . GLU A 1 111 ? -1.990 -15.765 16.064 1.00 73.56 111 GLU A C 1
ATOM 915 O O . GLU A 1 111 ? -1.524 -16.231 17.100 1.00 73.56 111 GLU A O 1
ATOM 920 N N . TYR A 1 112 ? -1.225 -15.225 15.111 1.00 75.38 112 TYR A N 1
ATOM 921 C CA . TYR A 1 112 ? 0.237 -15.195 15.152 1.00 75.38 112 TYR A CA 1
ATOM 922 C C . TYR A 1 112 ? 0.783 -13.818 15.539 1.00 75.38 112 TYR A C 1
ATOM 924 O O . TYR A 1 112 ? 1.802 -13.730 16.220 1.00 75.38 112 TYR A O 1
ATOM 932 N N . VAL A 1 113 ? 0.127 -12.734 15.106 1.00 76.94 113 VAL A N 1
ATOM 933 C CA . VAL A 1 113 ? 0.606 -11.360 15.307 1.00 76.94 113 VAL A CA 1
ATOM 934 C C . VAL A 1 113 ? -0.552 -10.430 15.660 1.00 76.94 113 VAL A C 1
ATOM 936 O O . VAL A 1 113 ? -1.559 -10.378 14.958 1.00 76.94 113 VAL A O 1
ATOM 939 N N . SER A 1 114 ? -0.380 -9.614 16.705 1.00 70.31 114 SER A N 1
ATOM 940 C CA . SER A 1 114 ? -1.406 -8.680 17.200 1.00 70.31 114 SER A CA 1
ATOM 941 C C . SER A 1 114 ? -1.883 -7.652 16.159 1.00 70.31 114 SER A C 1
ATOM 943 O O . SER A 1 114 ? -2.997 -7.145 16.256 1.00 70.31 114 SER A O 1
ATOM 945 N N . GLY A 1 115 ? -1.048 -7.335 15.164 1.00 72.19 115 GLY A N 1
ATOM 946 C CA . GLY A 1 115 ? -1.313 -6.365 14.099 1.00 72.19 115 GLY A CA 1
ATOM 947 C C . GLY A 1 115 ? -1.123 -6.955 12.704 1.00 72.19 115 GLY A C 1
ATOM 948 O O . GLY A 1 115 ? -0.282 -6.471 11.953 1.00 72.19 115 GLY A O 1
ATOM 949 N N . ALA A 1 116 ? -1.892 -7.990 12.354 1.00 74.00 116 ALA A N 1
ATOM 950 C CA . ALA A 1 116 ? -1.780 -8.684 11.067 1.00 74.00 116 ALA A CA 1
ATOM 951 C C . ALA A 1 116 ? -1.889 -7.758 9.833 1.00 74.00 116 ALA A C 1
ATOM 953 O O . ALA A 1 116 ? -1.182 -7.976 8.854 1.00 74.00 116 ALA A O 1
ATOM 954 N N . ASN A 1 117 ? -2.690 -6.685 9.906 1.00 76.12 117 ASN A N 1
ATOM 955 C CA . ASN A 1 117 ? -2.768 -5.667 8.849 1.00 76.12 117 ASN A CA 1
ATOM 956 C C . ASN A 1 117 ? -1.464 -4.843 8.729 1.00 76.12 117 ASN A C 1
ATOM 958 O O . ASN A 1 117 ? -0.915 -4.676 7.653 1.00 76.12 117 ASN A O 1
ATOM 962 N N . PHE A 1 118 ? -0.858 -4.405 9.834 1.00 73.81 118 PHE A N 1
ATOM 963 C CA . PHE A 1 118 ? 0.438 -3.713 9.738 1.00 73.81 118 PHE A CA 1
ATOM 964 C C . PHE A 1 118 ? 1.527 -4.611 9.148 1.00 73.81 118 PHE A C 1
ATOM 966 O O . PHE A 1 118 ? 2.391 -4.143 8.413 1.00 73.81 118 PHE A O 1
ATOM 973 N N . LEU A 1 119 ? 1.467 -5.910 9.442 1.00 76.62 119 LEU A N 1
ATOM 974 C CA . LEU A 1 119 ? 2.404 -6.875 8.888 1.00 76.62 119 LEU A CA 1
ATOM 975 C C . LEU A 1 119 ? 2.247 -7.007 7.368 1.00 76.62 119 LEU A C 1
ATOM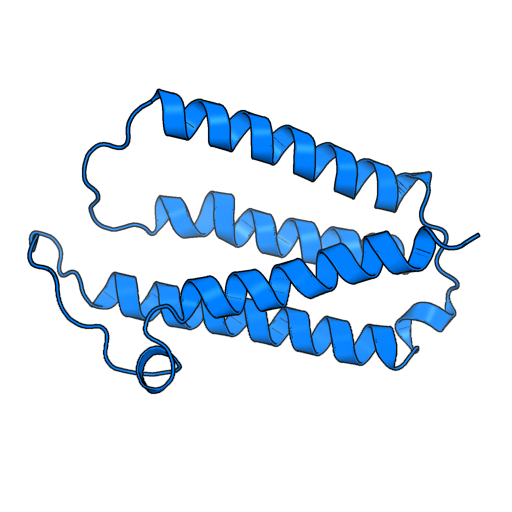 977 O O . LEU A 1 119 ? 3.247 -6.977 6.653 1.00 76.62 119 LEU A O 1
ATOM 981 N N . GLY A 1 120 ? 1.014 -7.121 6.866 1.00 73.44 120 GLY A N 1
ATOM 982 C CA . GLY A 1 120 ? 0.774 -7.180 5.426 1.00 73.44 120 GLY A CA 1
ATOM 983 C C . GLY A 1 120 ? 1.176 -5.883 4.717 1.00 73.44 120 GLY A C 1
ATOM 984 O O . GLY A 1 120 ? 1.761 -5.943 3.639 1.00 73.44 120 GLY A O 1
ATOM 985 N N . GLU A 1 121 ? 0.941 -4.711 5.324 1.00 74.25 121 GLU A N 1
ATOM 986 C CA . GLU A 1 121 ? 1.383 -3.411 4.790 1.00 74.25 121 GLU A CA 1
ATOM 987 C C . GLU A 1 121 ? 2.908 -3.312 4.708 1.00 74.25 121 GLU A C 1
ATOM 989 O O . GLU A 1 121 ? 3.435 -2.819 3.712 1.00 74.25 121 GLU A O 1
ATOM 994 N N . ILE A 1 122 ? 3.627 -3.823 5.711 1.00 77.56 122 ILE A N 1
ATOM 995 C CA . ILE A 1 122 ? 5.093 -3.874 5.679 1.00 77.56 122 ILE A CA 1
ATOM 996 C C . ILE A 1 122 ? 5.567 -4.795 4.554 1.00 77.56 122 ILE A C 1
ATOM 998 O O . ILE A 1 122 ? 6.465 -4.409 3.808 1.00 77.56 122 ILE A O 1
ATOM 1002 N N . ILE A 1 123 ? 4.975 -5.983 4.398 1.00 75.81 123 ILE A N 1
ATOM 1003 C CA . ILE A 1 123 ? 5.354 -6.925 3.332 1.00 75.81 123 ILE A CA 1
ATOM 1004 C C . ILE A 1 123 ? 5.132 -6.305 1.943 1.00 75.81 123 ILE A C 1
ATOM 1006 O O . ILE A 1 123 ? 6.034 -6.345 1.106 1.00 75.81 123 ILE A O 1
ATOM 1010 N N . ASP A 1 124 ? 3.963 -5.705 1.713 1.00 73.44 124 ASP A N 1
ATOM 1011 C CA . ASP A 1 124 ? 3.608 -5.051 0.449 1.00 73.44 124 ASP A CA 1
ATOM 1012 C C . ASP A 1 124 ? 4.548 -3.870 0.141 1.00 73.44 124 ASP A C 1
ATOM 1014 O O . ASP A 1 124 ? 5.176 -3.818 -0.921 1.00 73.44 124 ASP A O 1
ATOM 1018 N N . GLY A 1 125 ? 4.754 -2.982 1.121 1.00 70.00 125 GLY A N 1
ATOM 1019 C CA . GLY A 1 125 ? 5.631 -1.820 0.985 1.00 70.00 125 GLY A CA 1
ATOM 1020 C C . GLY A 1 125 ? 7.108 -2.178 0.790 1.00 70.00 125 GLY A C 1
ATOM 1021 O O . GLY A 1 125 ? 7.822 -1.474 0.073 1.00 70.00 125 GLY A O 1
ATOM 1022 N N . SER A 1 126 ? 7.565 -3.296 1.365 1.00 73.19 126 SER A N 1
ATOM 1023 C CA . SER A 1 126 ? 8.942 -3.787 1.204 1.00 73.19 126 SER A CA 1
ATOM 1024 C C . SER A 1 126 ? 9.256 -4.135 -0.248 1.00 73.19 126 SER A C 1
ATOM 1026 O O . SER A 1 126 ? 10.353 -3.844 -0.727 1.00 73.19 126 SER A O 1
ATOM 1028 N N . TYR A 1 127 ? 8.295 -4.718 -0.970 1.00 71.12 127 TYR A N 1
ATOM 1029 C CA . TYR A 1 127 ? 8.467 -5.035 -2.385 1.00 71.12 127 TYR A CA 1
ATOM 1030 C C . TYR A 1 127 ? 8.543 -3.767 -3.245 1.00 71.12 127 TYR A C 1
ATOM 1032 O O . TYR A 1 127 ? 9.462 -3.624 -4.056 1.00 71.12 127 TYR A O 1
ATOM 1040 N N . GLN A 1 128 ? 7.640 -2.808 -3.009 1.00 65.25 128 GLN A N 1
ATOM 1041 C CA . GLN A 1 128 ? 7.642 -1.512 -3.694 1.00 65.25 128 GLN A CA 1
ATOM 1042 C C . GLN A 1 128 ? 8.972 -0.762 -3.504 1.00 65.25 128 GLN A C 1
ATOM 1044 O O . GLN A 1 128 ? 9.527 -0.215 -4.458 1.00 65.25 128 GLN A O 1
ATOM 1049 N N . GLN A 1 129 ? 9.498 -0.752 -2.274 1.00 66.19 129 GLN A N 1
ATOM 1050 C CA . GLN A 1 129 ? 10.770 -0.108 -1.952 1.00 66.19 129 GLN A CA 1
ATOM 1051 C C . GLN A 1 129 ? 11.959 -0.863 -2.564 1.00 66.19 129 GLN A C 1
ATOM 1053 O O . GLN A 1 129 ? 12.883 -0.236 -3.077 1.00 66.19 129 GLN A O 1
ATOM 1058 N N . GLY A 1 130 ? 11.923 -2.199 -2.561 1.00 66.50 130 GLY A N 1
ATOM 1059 C CA . GLY A 1 130 ? 12.957 -3.039 -3.168 1.00 66.50 130 GLY A CA 1
ATOM 1060 C C . GLY A 1 130 ? 13.096 -2.821 -4.676 1.00 66.50 130 GLY A C 1
ATOM 1061 O O . GLY A 1 130 ? 14.215 -2.731 -5.178 1.00 66.50 130 GLY A O 1
ATOM 1062 N N . LEU A 1 131 ? 11.978 -2.650 -5.390 1.00 66.25 131 LEU A N 1
ATOM 1063 C CA . LEU A 1 131 ? 11.984 -2.297 -6.814 1.00 66.25 131 LEU A CA 1
ATOM 1064 C C . LEU A 1 131 ? 12.653 -0.938 -7.058 1.00 66.25 131 LEU A C 1
ATOM 1066 O O . LEU A 1 131 ? 13.523 -0.831 -7.921 1.00 66.25 131 LEU A O 1
ATOM 1070 N N . PHE A 1 132 ? 12.314 0.069 -6.251 1.00 62.88 132 PHE A N 1
ATOM 1071 C CA . PHE A 1 132 ? 12.911 1.406 -6.322 1.00 62.88 132 PHE A CA 1
ATOM 1072 C C . PHE A 1 132 ? 14.424 1.385 -6.027 1.00 62.88 132 PHE A C 1
ATOM 1074 O O . PHE A 1 132 ? 15.207 2.033 -6.717 1.00 62.88 132 PHE A O 1
ATOM 1081 N N . SER A 1 133 ? 14.866 0.591 -5.046 1.00 62.00 133 SER A N 1
ATOM 1082 C CA . SER A 1 133 ? 16.287 0.446 -4.698 1.00 62.00 133 SER A CA 1
ATOM 1083 C C . SER A 1 133 ? 17.099 -0.358 -5.716 1.00 62.00 133 SER A C 1
ATOM 1085 O O . SER A 1 133 ? 18.268 -0.047 -5.929 1.00 62.00 133 SER A O 1
ATOM 1087 N N . SER A 1 134 ? 16.500 -1.355 -6.374 1.00 61.41 134 SER A N 1
ATOM 1088 C CA . SER A 1 134 ? 17.200 -2.216 -7.342 1.00 61.41 134 SER A CA 1
ATOM 1089 C C . SER A 1 134 ? 17.673 -1.491 -8.608 1.00 61.41 134 SER A C 1
ATOM 1091 O O . SER A 1 134 ? 18.584 -1.969 -9.274 1.00 61.41 134 SER A O 1
ATOM 1093 N N . GLN A 1 135 ? 17.089 -0.329 -8.918 1.00 60.38 135 GLN A N 1
ATOM 1094 C CA . GLN A 1 135 ? 17.447 0.506 -10.073 1.00 60.38 135 GLN A CA 1
ATOM 1095 C C . GLN A 1 135 ? 18.248 1.763 -9.676 1.00 60.38 135 GLN A C 1
ATOM 1097 O O . GLN A 1 135 ? 18.571 2.584 -10.528 1.00 60.38 135 GLN A O 1
ATOM 1102 N N . MET A 1 136 ? 18.575 1.922 -8.384 1.00 50.75 136 MET A N 1
ATOM 1103 C CA . MET A 1 136 ? 19.417 3.008 -7.857 1.00 50.75 136 MET A CA 1
ATOM 1104 C C . MET A 1 136 ? 20.894 2.627 -7.705 1.00 50.75 136 MET A C 1
ATOM 1106 O O . MET A 1 136 ? 21.697 3.463 -7.291 1.00 50.75 136 MET A O 1
ATOM 1110 N N . VAL A 1 137 ? 21.260 1.384 -8.022 1.00 37.16 137 VAL A N 1
ATOM 1111 C CA . VAL A 1 137 ? 22.663 0.973 -8.099 1.00 37.16 137 VAL A CA 1
ATOM 1112 C C . VAL A 1 137 ? 23.147 1.258 -9.528 1.00 37.16 137 VAL A C 1
ATOM 1114 O O . VAL A 1 137 ? 22.534 0.724 -10.454 1.00 37.16 137 VAL A O 1
ATOM 1117 N N . PRO A 1 138 ? 24.152 2.135 -9.715 1.00 41.25 138 PRO A N 1
ATOM 1118 C CA . PRO A 1 138 ? 24.717 2.440 -11.030 1.00 41.25 138 PRO A CA 1
ATOM 1119 C C . PRO A 1 138 ? 25.407 1.233 -11.675 1.00 41.25 138 PRO A C 1
ATOM 1121 O O . PRO A 1 138 ? 25.874 0.340 -10.928 1.00 41.25 138 PRO A O 1
#

Secondary structure (DSSP, 8-state):
-HHHHHHHHHHHHHHIIIIIHHHH----PPPPHHHHHHHHHHHHHHHHHHHHHHHHT----GGGGGSHHHHHHHHHHHHHHHHHHHHHHHHHHTS-TT--------SGGGGT-TTHHHHHHHHHHHHHHHHHHHTS--

Sequence (138 aa):
MPNQLIIGMYVCHYIHRSLVYPFLIRGGKPTPFVSFALAFVFCIYNGYMQIRHLSHYAVYPEDWLTHPCFILGSLLWLWGWLVNMCSDHILRNLRKPGETGYKIPRGGMFEYVSGANFLGEIIDGSYQQGLFSSQMVP